Protein AF-A0A7J7EEJ3-F1 (afdb_monomer)

Mean predicted aligned error: 12.1 Å

Secondary structure (DSSP, 8-state):
-EEEEE-TTSPPPPHHHHHHHHHHHHT--GGGEEEEEEEEPTTSSEEEEEEEE-SSHHHHHHHS-HHHHHHTTS-PPP---HHHHHHHHHHHHT--THHHHHHHHHHHHHHHHHHHHHHHHHTTS-S------

Foldseek 3Di:
DKDKDFDPPDDDDDPQVVLVVVCVVVVHDSLQKFWDDWDADPVGRIIMTDIDGDPDPVCCVVPPDQVSCVVVVNDDDDPDDPVNVVVVVVVLVVDDDPVSVVVVVVVVVVVVVVVVVVVVVVVPPDDDDDDDD

Structure (mmCIF, N/CA/C/O backbone):
data_AF-A0A7J7EEJ3-F1
#
_entry.id   AF-A0A7J7EEJ3-F1
#
loop_
_atom_site.group_PDB
_atom_site.id
_atom_site.type_symbol
_atom_site.label_atom_id
_atom_site.label_alt_id
_atom_site.label_comp_id
_atom_site.label_asym_id
_atom_site.label_entity_id
_atom_site.label_seq_id
_atom_site.pdbx_PDB_ins_code
_atom_site.Cartn_x
_atom_site.Cartn_y
_atom_site.Cartn_z
_atom_site.occupancy
_atom_site.B_iso_or_equiv
_atom_site.auth_seq_id
_atom_site.auth_comp_id
_atom_site.auth_asym_id
_atom_site.auth_atom_id
_atom_site.pdbx_PDB_model_num
ATOM 1 N N . MET A 1 1 ? -11.827 -10.534 3.790 1.00 92.31 1 MET A N 1
ATOM 2 C CA . MET A 1 1 ? -12.860 -10.238 4.811 1.00 92.31 1 MET A CA 1
ATOM 3 C C . MET A 1 1 ? -13.207 -8.752 4.810 1.00 92.31 1 MET A C 1
ATOM 5 O O . MET A 1 1 ? -12.374 -7.944 4.409 1.00 92.31 1 MET A O 1
ATOM 9 N N . VAL A 1 2 ? -14.422 -8.392 5.230 1.00 93.25 2 VAL A N 1
ATOM 10 C CA . VAL A 1 2 ? -14.845 -6.991 5.421 1.00 93.25 2 VAL A CA 1
ATOM 11 C C . VAL A 1 2 ? -14.583 -6.598 6.873 1.00 93.25 2 VAL A C 1
ATOM 13 O O . VAL A 1 2 ? -14.866 -7.381 7.776 1.00 93.25 2 VAL A O 1
ATOM 16 N N . ILE A 1 3 ? -14.030 -5.406 7.098 1.00 93.94 3 ILE A N 1
ATOM 17 C CA . ILE A 1 3 ? -13.684 -4.899 8.428 1.00 93.94 3 ILE A CA 1
ATOM 18 C C . ILE A 1 3 ? -14.494 -3.638 8.704 1.00 93.94 3 ILE A C 1
ATOM 20 O O . ILE A 1 3 ? -14.407 -2.664 7.956 1.00 93.94 3 ILE A O 1
ATOM 24 N N . ASN A 1 4 ? -15.226 -3.650 9.815 1.00 92.88 4 ASN A N 1
ATOM 25 C CA . ASN A 1 4 ? -15.940 -2.491 10.336 1.00 92.88 4 ASN A CA 1
ATOM 26 C C . ASN A 1 4 ? -15.224 -1.988 11.590 1.00 92.88 4 ASN A C 1
ATOM 28 O O . ASN A 1 4 ? -15.144 -2.696 12.591 1.00 92.88 4 ASN A O 1
ATOM 32 N N . VAL A 1 5 ? -14.709 -0.761 11.539 1.00 92.75 5 VAL A N 1
ATOM 33 C CA . VAL A 1 5 ? -14.000 -0.122 12.651 1.00 92.75 5 VAL A CA 1
ATOM 34 C C . VAL A 1 5 ? -14.892 0.946 13.269 1.00 92.75 5 VAL A C 1
ATOM 36 O O . VAL A 1 5 ? -15.209 1.952 12.631 1.00 92.75 5 VAL A O 1
ATOM 39 N N . LEU A 1 6 ? -15.262 0.744 14.532 1.00 92.31 6 LEU A N 1
ATOM 40 C CA . LEU A 1 6 ? -15.988 1.709 15.359 1.00 92.31 6 LEU A CA 1
ATOM 41 C C . LEU A 1 6 ? -14.990 2.568 16.146 1.00 92.31 6 LEU A C 1
ATOM 43 O O . LEU A 1 6 ? -14.143 2.042 16.862 1.00 92.31 6 LEU A O 1
ATOM 47 N N . HIS A 1 7 ? -15.076 3.886 15.991 1.00 89.75 7 HIS A N 1
ATOM 48 C CA . HIS A 1 7 ? -14.205 4.865 16.653 1.00 89.75 7 HIS A CA 1
ATOM 49 C C . HIS A 1 7 ? -14.998 6.155 16.946 1.00 89.75 7 HIS A C 1
ATOM 51 O O . HIS A 1 7 ? -14.780 7.184 16.305 1.00 89.75 7 HIS A O 1
ATOM 57 N N . PRO A 1 8 ? -15.964 6.105 17.886 1.00 89.56 8 PRO A N 1
ATOM 58 C CA . PRO A 1 8 ? -16.794 7.259 18.219 1.00 89.56 8 PRO A CA 1
ATOM 59 C C . PRO A 1 8 ? -15.939 8.406 18.773 1.00 89.56 8 PRO A C 1
ATOM 61 O O . PRO A 1 8 ? -15.059 8.183 19.604 1.00 89.56 8 PRO A O 1
ATOM 64 N N . GLY A 1 9 ? -16.189 9.627 18.293 1.00 84.62 9 GLY A N 1
ATOM 65 C CA . GLY A 1 9 ? -15.510 10.842 18.764 1.00 84.62 9 GLY A CA 1
ATOM 66 C C . GLY A 1 9 ? -14.009 10.920 18.460 1.00 84.62 9 GLY A C 1
ATOM 67 O O . GLY A 1 9 ? -13.341 11.821 18.954 1.00 84.62 9 GLY A O 1
ATOM 68 N N . LYS A 1 10 ? -13.464 9.993 17.663 1.00 86.12 10 LYS A N 1
ATOM 69 C CA . LYS A 1 10 ? -12.054 9.978 17.257 1.00 86.12 10 LYS A CA 1
ATOM 70 C C . LYS A 1 10 ? -11.924 10.129 15.746 1.00 86.12 10 LYS A C 1
ATOM 72 O O . LYS A 1 10 ? -12.843 9.812 14.991 1.00 86.12 10 LYS A O 1
ATOM 77 N N . ALA A 1 11 ? -10.757 10.598 15.315 1.00 86.12 11 ALA A N 1
ATOM 78 C CA . ALA A 1 11 ? -10.380 10.614 13.909 1.00 86.12 11 ALA A CA 1
ATOM 79 C C . ALA A 1 11 ? -10.212 9.187 13.355 1.00 86.12 11 ALA A C 1
ATOM 81 O O . ALA A 1 11 ? -10.259 8.194 14.088 1.00 86.12 11 ALA A O 1
ATOM 82 N N . THR A 1 12 ? -10.017 9.085 12.040 1.00 87.50 12 THR A N 1
ATOM 83 C CA . THR A 1 12 ? -9.831 7.802 11.361 1.00 87.50 12 THR A CA 1
ATOM 84 C C . THR A 1 12 ? -8.623 7.058 11.925 1.00 87.50 12 THR A C 1
ATOM 86 O O . THR A 1 12 ? -7.519 7.595 11.976 1.00 87.50 12 THR A O 1
ATOM 89 N N . VAL A 1 13 ? -8.844 5.809 12.332 1.00 89.50 13 VAL A N 1
ATOM 90 C CA . VAL A 1 13 ? -7.807 4.945 12.907 1.00 89.50 13 VAL A CA 1
ATOM 91 C C . VAL A 1 13 ? -6.721 4.651 11.870 1.00 89.50 13 VAL A C 1
ATOM 93 O O . VAL A 1 13 ? -7.016 4.380 10.702 1.00 89.50 13 VAL A O 1
ATOM 96 N N . LEU A 1 14 ? -5.462 4.676 12.308 1.00 90.88 14 LEU A N 1
ATOM 97 C CA . LEU A 1 14 ? -4.311 4.353 11.472 1.00 90.88 14 LEU A CA 1
ATOM 98 C C . LEU A 1 14 ? -4.353 2.889 11.011 1.00 90.88 14 LEU A C 1
ATOM 100 O O . LEU A 1 14 ? -4.757 1.980 11.736 1.00 90.88 14 LEU A O 1
ATOM 104 N N . THR A 1 15 ? -3.884 2.638 9.787 1.00 89.62 15 THR A N 1
ATOM 105 C CA . THR A 1 15 ? -3.900 1.278 9.213 1.00 89.62 15 THR A CA 1
ATOM 106 C C . THR A 1 15 ? -2.964 0.297 9.924 1.00 89.62 15 THR A C 1
ATOM 108 O O . THR A 1 15 ? -3.158 -0.909 9.790 1.00 89.62 15 THR A O 1
ATOM 111 N N . THR A 1 16 ? -1.958 0.785 10.653 1.00 90.88 16 THR A N 1
ATOM 112 C CA . THR A 1 16 ? -1.040 -0.014 11.482 1.00 90.88 16 THR A CA 1
ATOM 113 C C . THR A 1 16 ? -1.742 -0.541 12.730 1.00 90.88 16 THR A C 1
ATOM 115 O O . THR A 1 16 ? -1.743 -1.744 12.968 1.00 90.88 16 THR A O 1
ATOM 118 N N . GLU A 1 17 ? -2.473 0.314 13.446 1.00 91.62 17 GLU A N 1
ATOM 119 C CA . GLU A 1 17 ? -3.248 -0.093 14.625 1.00 91.62 17 GLU A CA 1
ATOM 120 C C . GLU A 1 17 ? -4.334 -1.122 14.286 1.00 91.62 17 GLU A C 1
ATOM 122 O O . GLU A 1 17 ? -4.618 -2.034 15.064 1.00 91.62 17 GLU A O 1
ATOM 127 N N . ILE A 1 18 ? -4.969 -0.983 13.117 1.00 92.38 18 ILE A N 1
ATOM 128 C CA . ILE A 1 18 ? -5.990 -1.939 12.674 1.00 92.38 18 ILE A CA 1
ATOM 129 C C . ILE A 1 18 ? -5.348 -3.299 12.379 1.00 92.38 18 ILE A C 1
ATOM 131 O O . ILE A 1 18 ? -5.915 -4.324 12.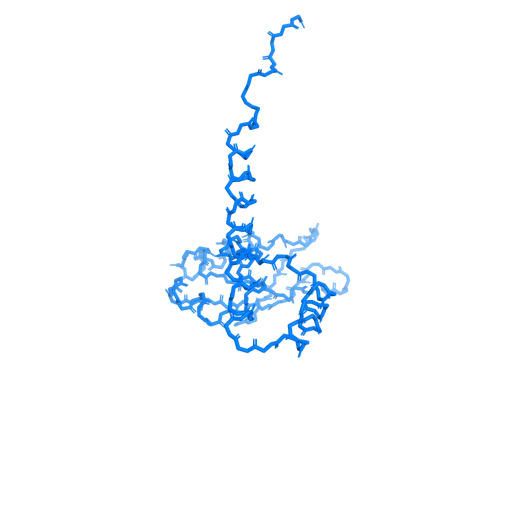753 1.00 92.38 18 ILE A O 1
ATOM 135 N N . ARG A 1 19 ? -4.155 -3.316 11.771 1.00 92.19 19 ARG A N 1
ATOM 136 C CA . ARG A 1 19 ? -3.382 -4.546 11.544 1.00 92.19 19 ARG A CA 1
ATOM 137 C C . ARG A 1 19 ? -3.039 -5.246 12.850 1.00 92.19 19 ARG A C 1
ATOM 139 O O . ARG A 1 19 ? -3.322 -6.429 12.992 1.00 92.19 19 ARG A O 1
ATOM 146 N N . GLU A 1 20 ? -2.526 -4.514 13.831 1.00 92.94 20 GLU A N 1
ATOM 147 C CA . GLU A 1 20 ? -2.195 -5.071 15.147 1.00 92.94 20 GLU A CA 1
ATOM 148 C C . GLU A 1 20 ? -3.418 -5.646 15.869 1.00 92.94 20 GLU A C 1
ATOM 150 O O . GLU A 1 20 ? -3.344 -6.704 16.494 1.00 92.94 20 GLU A O 1
ATOM 155 N N . LYS A 1 21 ? -4.571 -4.976 15.780 1.00 92.81 21 LYS A N 1
ATOM 156 C CA . LYS A 1 21 ? -5.820 -5.481 16.366 1.00 92.81 21 LYS A CA 1
ATOM 157 C C . LYS A 1 21 ? -6.302 -6.747 15.665 1.00 92.81 21 LYS A C 1
ATOM 159 O O . LYS A 1 21 ? -6.716 -7.682 16.342 1.00 92.81 21 LYS A O 1
ATOM 164 N N . LEU A 1 22 ? -6.220 -6.805 14.336 1.00 92.31 22 LEU A N 1
ATOM 165 C CA . LEU A 1 22 ? -6.577 -8.008 13.578 1.00 92.31 22 LEU A CA 1
ATOM 166 C C . LEU A 1 22 ? -5.643 -9.174 13.902 1.00 92.31 22 LEU A C 1
ATOM 168 O O . LEU A 1 22 ? -6.124 -10.276 14.144 1.00 92.31 22 LEU A O 1
ATOM 172 N N . ALA A 1 23 ? -4.339 -8.911 13.986 1.00 92.56 23 ALA A N 1
ATOM 173 C CA . ALA A 1 23 ? -3.333 -9.878 14.408 1.00 92.56 23 ALA A CA 1
ATOM 174 C C . ALA A 1 23 ? -3.667 -10.481 15.783 1.00 92.56 23 ALA A C 1
ATOM 176 O O . ALA A 1 23 ? -3.648 -11.696 15.950 1.00 92.56 23 ALA A O 1
ATOM 177 N N . LYS A 1 24 ? -4.086 -9.653 16.749 1.00 93.00 24 LYS A N 1
ATOM 178 C CA . LYS A 1 24 ? -4.511 -10.120 18.081 1.00 93.00 24 LYS A CA 1
ATOM 179 C C . LYS A 1 24 ? -5.787 -10.965 18.044 1.00 93.00 24 LYS A C 1
ATOM 181 O O . LYS A 1 24 ? -5.851 -11.984 18.723 1.00 93.00 24 LYS A O 1
ATOM 186 N N . VAL A 1 25 ? -6.791 -10.563 17.259 1.00 93.19 25 VAL A N 1
ATOM 187 C CA . VAL A 1 25 ? -8.075 -11.286 17.150 1.00 93.19 25 VAL A CA 1
ATOM 188 C C . VAL A 1 25 ? -7.882 -12.667 16.526 1.00 93.19 25 VAL A C 1
ATOM 190 O O . VAL A 1 25 ? -8.419 -13.650 17.031 1.00 93.19 25 VAL A O 1
ATOM 193 N N . TYR A 1 26 ? -7.097 -12.742 15.452 1.00 91.94 26 TYR A N 1
ATOM 194 C CA . TYR A 1 26 ? -6.883 -13.977 14.699 1.00 91.94 26 TYR A CA 1
ATOM 195 C C . TYR A 1 26 ? -5.626 -14.748 15.121 1.00 91.94 26 TYR A C 1
ATOM 197 O O . TYR A 1 26 ? -5.354 -15.805 14.564 1.00 91.94 26 TYR A O 1
ATOM 205 N N . LYS A 1 27 ? -4.894 -14.263 16.135 1.00 91.25 27 LYS A N 1
ATOM 206 C CA . LYS A 1 27 ? -3.646 -14.856 16.652 1.00 91.25 27 LYS A CA 1
ATOM 207 C C . LYS A 1 27 ? -2.572 -15.036 15.570 1.00 91.25 27 LYS A C 1
ATOM 209 O O . LYS A 1 27 ? -1.830 -16.014 15.580 1.00 91.25 27 LYS A O 1
ATOM 214 N N . THR A 1 28 ? -2.493 -14.095 14.637 1.00 90.25 28 THR A N 1
ATOM 215 C CA . THR A 1 28 ? -1.501 -14.078 13.554 1.00 90.25 28 THR A CA 1
ATOM 216 C C . THR A 1 28 ? -0.479 -12.968 13.772 1.00 90.25 28 THR A C 1
ATOM 218 O O . THR A 1 28 ? -0.680 -12.075 14.593 1.00 90.25 28 THR A O 1
ATOM 221 N N . THR A 1 29 ? 0.618 -12.984 13.018 1.00 89.69 29 THR A N 1
ATOM 222 C CA . THR A 1 29 ? 1.549 -11.850 12.971 1.00 89.69 29 THR A CA 1
ATOM 223 C C . THR A 1 29 ? 0.973 -10.713 12.109 1.00 89.69 29 THR A C 1
ATOM 225 O O . THR A 1 29 ? 0.219 -10.965 11.161 1.00 89.69 29 THR A O 1
ATOM 228 N N . PRO A 1 30 ? 1.286 -9.441 12.422 1.00 89.12 30 PRO A N 1
ATOM 229 C CA . PRO A 1 30 ? 0.755 -8.291 11.688 1.00 89.12 30 PRO A CA 1
ATOM 230 C C . PRO A 1 30 ? 1.278 -8.207 10.248 1.00 89.12 30 PRO A C 1
ATOM 232 O O . PRO A 1 30 ? 0.595 -7.641 9.393 1.00 89.12 30 PRO A O 1
ATOM 235 N N . ASP A 1 31 ? 2.430 -8.814 9.960 1.00 86.62 31 ASP A N 1
ATOM 236 C CA . ASP A 1 31 ? 3.088 -8.783 8.647 1.00 86.62 31 ASP A CA 1
ATOM 237 C C . ASP A 1 31 ? 2.307 -9.541 7.570 1.00 86.62 31 ASP A C 1
ATOM 239 O O . ASP A 1 31 ? 2.352 -9.197 6.391 1.00 86.62 31 ASP A O 1
ATOM 243 N N . VAL A 1 32 ? 1.532 -10.54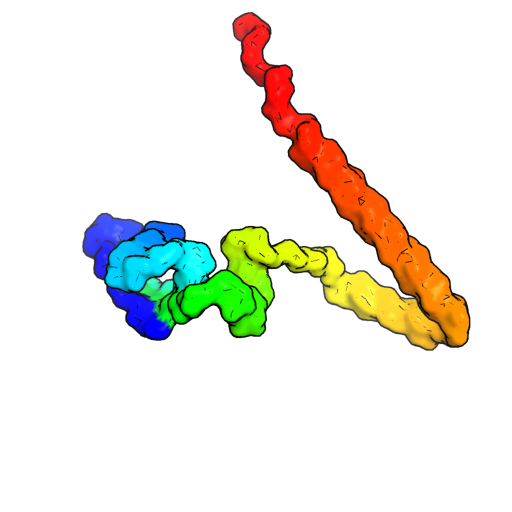2 7.989 1.00 89.81 32 VAL A N 1
ATOM 244 C CA . VAL A 1 32 ? 0.713 -11.376 7.102 1.00 89.81 32 VAL A CA 1
ATOM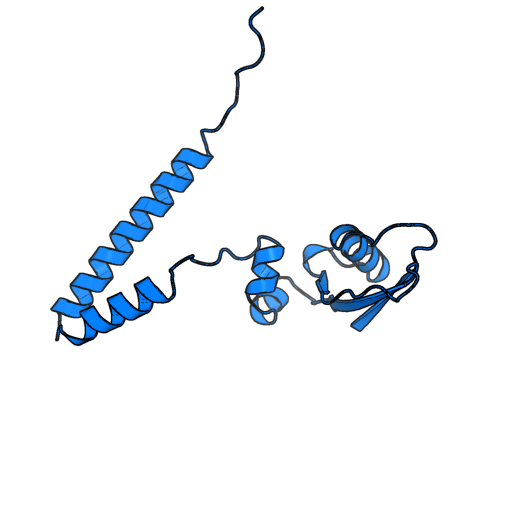 245 C C . VAL A 1 32 ? -0.701 -10.792 6.923 1.00 89.81 32 VAL A C 1
ATOM 247 O O . VAL A 1 32 ? -1.494 -11.263 6.102 1.00 89.81 32 V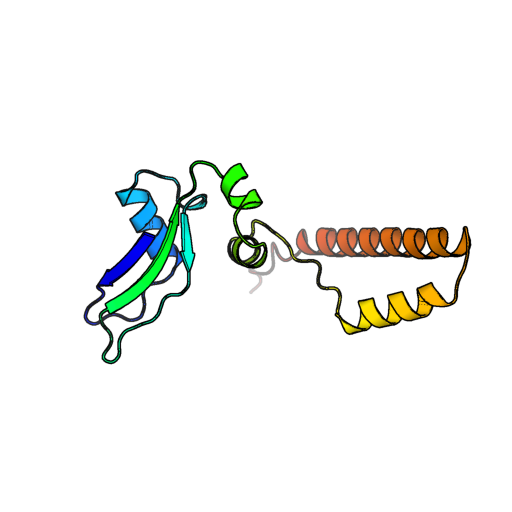AL A O 1
ATOM 250 N N . SER A 1 33 ? -1.025 -9.729 7.671 1.00 90.62 33 SER A N 1
ATOM 251 C CA . SER A 1 33 ? -2.308 -9.030 7.612 1.00 90.62 33 SER A CA 1
ATOM 252 C C . SER A 1 33 ? -2.232 -7.782 6.721 1.00 90.62 33 SER A C 1
ATOM 254 O O . SER A 1 33 ? -1.593 -6.777 7.040 1.00 90.62 33 SER A O 1
ATOM 256 N N . PHE A 1 34 ? -2.936 -7.816 5.591 1.00 90.88 34 PHE A N 1
ATOM 257 C CA . PHE A 1 34 ? -3.037 -6.695 4.658 1.00 90.88 34 PHE A CA 1
ATOM 258 C C . PHE A 1 34 ? -4.400 -6.043 4.773 1.00 90.88 34 PHE A C 1
ATOM 260 O O . PHE A 1 34 ? -5.433 -6.704 4.698 1.00 90.88 34 PHE A O 1
ATOM 267 N N . VAL A 1 35 ? -4.415 -4.721 4.923 1.00 92.62 35 VAL A N 1
ATOM 268 C CA . VAL A 1 35 ? -5.655 -3.974 5.118 1.00 92.62 35 VAL A CA 1
ATOM 269 C C . VAL A 1 35 ? -5.699 -2.778 4.180 1.00 92.62 35 VAL A C 1
ATOM 271 O O . VAL A 1 35 ? -4.735 -2.017 4.081 1.00 92.62 35 VAL A O 1
ATOM 274 N N . PHE A 1 36 ? -6.798 -2.627 3.441 1.00 92.19 36 PHE A N 1
ATOM 275 C CA . PHE A 1 36 ? -6.908 -1.648 2.362 1.00 92.19 36 PHE A CA 1
ATOM 276 C C . PHE A 1 36 ? -8.341 -1.153 2.149 1.00 92.19 36 PHE A C 1
ATOM 278 O O . PHE A 1 36 ? -9.317 -1.745 2.603 1.00 92.19 36 PHE A O 1
ATOM 285 N N . GLY A 1 37 ? -8.458 -0.053 1.401 1.00 91.62 37 GLY A N 1
ATOM 286 C CA . GLY A 1 37 ? -9.751 0.450 0.931 1.00 91.62 37 GLY A CA 1
ATOM 287 C C . GLY A 1 37 ? -10.652 0.989 2.040 1.00 91.62 37 GLY A C 1
ATOM 288 O O . GLY A 1 37 ? -11.866 0.859 1.939 1.00 91.62 37 GLY A O 1
ATOM 289 N N . PHE A 1 38 ? -10.074 1.570 3.092 1.00 93.31 38 PHE A N 1
ATOM 290 C CA . PHE A 1 38 ? -10.855 2.170 4.164 1.00 93.31 38 PHE A CA 1
ATOM 291 C C . PHE A 1 38 ? -11.606 3.414 3.700 1.00 93.31 38 PHE A C 1
ATOM 293 O O . PHE A 1 38 ? -11.012 4.333 3.133 1.00 93.31 38 PHE A O 1
ATOM 300 N N . ARG A 1 39 ? -12.905 3.452 3.991 1.00 91.94 39 ARG A N 1
ATOM 301 C CA . ARG A 1 39 ? -13.780 4.591 3.746 1.00 91.94 39 ARG A CA 1
ATOM 302 C C . ARG A 1 39 ? -14.577 4.899 5.008 1.00 91.94 39 ARG A C 1
ATOM 304 O O . ARG A 1 39 ? -15.250 4.032 5.563 1.00 91.94 39 ARG A O 1
ATOM 311 N N . THR A 1 40 ? -14.468 6.134 5.474 1.00 92.25 40 THR A N 1
ATOM 312 C CA . THR A 1 40 ? -15.244 6.659 6.599 1.00 92.25 40 THR A CA 1
ATOM 313 C C . THR A 1 40 ? -16.676 6.944 6.160 1.00 92.25 40 THR A C 1
ATOM 315 O O . THR A 1 40 ? -16.918 7.417 5.047 1.00 92.25 40 THR A O 1
ATOM 318 N N . HIS A 1 41 ? -17.639 6.647 7.029 1.00 90.06 41 HIS A N 1
ATOM 319 C CA . HIS A 1 41 ? -19.028 7.040 6.817 1.00 90.06 41 HIS A CA 1
ATOM 320 C C . HIS A 1 41 ? -19.204 8.551 7.035 1.00 90.06 41 HIS A C 1
ATOM 322 O O . HIS A 1 41 ? -18.473 9.165 7.819 1.00 90.06 41 HIS A O 1
ATOM 328 N N . SER A 1 42 ? -20.180 9.157 6.353 1.00 84.81 42 SER A N 1
ATOM 329 C CA . SER A 1 42 ? -20.550 10.559 6.568 1.00 84.81 42 SER A CA 1
ATOM 330 C C . SER A 1 42 ? -21.015 10.762 8.010 1.00 84.81 42 SER A C 1
ATOM 332 O O . SER A 1 42 ? -21.809 9.973 8.515 1.00 84.81 42 SER A O 1
ATOM 334 N N . GLY A 1 43 ? -20.503 11.796 8.678 1.00 85.75 43 GLY A N 1
ATOM 335 C CA . GLY A 1 43 ? -20.720 12.013 10.114 1.00 85.75 43 GLY A CA 1
ATOM 336 C C . GLY A 1 43 ? -19.700 11.316 11.028 1.00 85.75 43 GLY A C 1
ATOM 337 O O . GLY A 1 43 ? -19.706 11.563 12.229 1.00 85.75 43 GLY A O 1
ATOM 338 N N . GLY A 1 44 ? -18.781 10.510 10.481 1.00 86.12 44 GLY A N 1
ATOM 339 C CA . GLY A 1 44 ? -17.678 9.903 11.234 1.00 86.12 44 GLY A CA 1
ATOM 340 C C . GLY A 1 44 ? -18.083 8.706 12.105 1.00 86.12 44 GLY A C 1
ATOM 341 O O . GLY A 1 44 ? -19.162 8.133 11.972 1.00 86.12 44 GLY A O 1
ATOM 342 N N . GLY A 1 45 ? -17.167 8.253 12.968 1.00 87.00 45 GLY A N 1
ATOM 343 C CA . GLY A 1 45 ? -17.412 7.201 13.967 1.00 87.00 45 GLY A CA 1
ATOM 344 C C . GLY A 1 45 ? -17.403 5.755 13.453 1.00 87.00 45 GLY A C 1
ATOM 345 O O . GLY A 1 45 ? -17.168 4.832 14.236 1.00 87.00 45 GLY A O 1
ATOM 346 N N . LYS A 1 46 ? -17.618 5.538 12.151 1.00 92.31 46 LYS A N 1
ATOM 347 C CA . LYS A 1 46 ? -17.556 4.223 11.496 1.00 92.31 46 LYS A CA 1
ATOM 348 C C . LYS A 1 46 ? -16.717 4.293 10.224 1.00 92.31 46 LYS A C 1
ATOM 350 O O . LYS A 1 46 ? -16.933 5.164 9.383 1.00 92.31 46 LYS A O 1
ATOM 355 N N . THR A 1 47 ? -15.807 3.338 10.062 1.00 94.44 47 THR A N 1
ATOM 356 C CA . THR A 1 47 ? -15.010 3.157 8.841 1.00 94.44 47 THR A CA 1
ATOM 357 C C . THR A 1 47 ? -15.148 1.720 8.398 1.00 94.44 47 THR A C 1
ATOM 359 O O . THR A 1 47 ? -14.965 0.802 9.197 1.00 94.44 47 THR A O 1
ATOM 362 N N . THR A 1 48 ? -15.458 1.527 7.125 1.00 94.31 48 THR A N 1
ATOM 363 C CA . THR A 1 48 ? -15.526 0.209 6.505 1.00 94.31 48 THR A CA 1
ATOM 364 C C . THR A 1 48 ? -14.324 0.021 5.593 1.00 94.31 48 THR A C 1
ATOM 366 O O . THR A 1 48 ? -13.824 0.977 5.001 1.00 94.3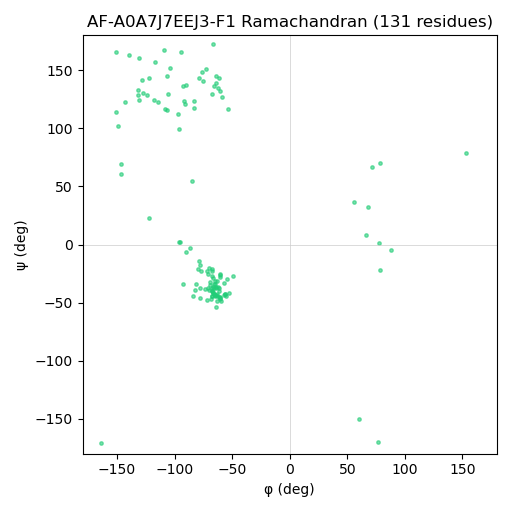1 48 THR A O 1
ATOM 369 N N . GLY A 1 49 ? -13.811 -1.198 5.507 1.00 94.06 49 GLY A N 1
ATOM 370 C CA . GLY A 1 49 ? -12.689 -1.527 4.638 1.00 94.06 49 GLY A CA 1
ATOM 371 C C . GLY A 1 49 ? -12.557 -3.022 4.425 1.00 94.06 49 GLY A C 1
ATOM 372 O O . GLY A 1 49 ? -13.420 -3.809 4.819 1.00 94.06 49 GLY A O 1
ATOM 373 N N . PHE A 1 50 ? -11.453 -3.415 3.804 1.00 94.12 50 PHE A N 1
ATOM 374 C CA . PHE A 1 50 ? -11.175 -4.804 3.474 1.00 94.12 50 PHE A CA 1
ATOM 375 C C . PHE A 1 50 ? -9.867 -5.251 4.106 1.00 94.12 50 PHE A C 1
ATOM 377 O O . PHE A 1 50 ? -8.901 -4.491 4.178 1.00 94.12 50 PHE A O 1
ATOM 384 N N . GLY A 1 51 ? -9.851 -6.505 4.544 1.00 92.81 51 GLY A N 1
ATOM 385 C CA . GLY A 1 51 ? -8.672 -7.175 5.070 1.00 92.81 51 GLY A CA 1
ATOM 386 C C . GLY A 1 51 ? -8.447 -8.504 4.376 1.00 92.81 51 GLY A C 1
ATOM 387 O O . GLY A 1 51 ? -9.405 -9.230 4.089 1.00 92.81 51 GLY A O 1
ATOM 388 N N . MET A 1 52 ? -7.187 -8.827 4.133 1.00 91.12 52 MET A N 1
ATOM 389 C CA . MET A 1 52 ? -6.739 -10.139 3.699 1.00 91.12 52 MET A CA 1
ATOM 390 C C . MET A 1 52 ? -5.698 -10.633 4.699 1.00 91.12 52 MET A C 1
ATOM 392 O O . MET A 1 52 ? -4.776 -9.904 5.054 1.00 91.12 52 MET A O 1
ATOM 396 N N . ILE A 1 53 ? -5.898 -11.848 5.192 1.00 91.75 53 ILE A N 1
ATOM 397 C CA . ILE A 1 53 ? -4.956 -12.539 6.067 1.00 91.75 53 ILE A CA 1
ATOM 398 C C . ILE A 1 53 ? -4.474 -13.727 5.251 1.00 91.75 53 ILE A C 1
ATOM 400 O O . ILE A 1 53 ? -5.304 -14.484 4.747 1.00 91.75 53 ILE A O 1
ATOM 404 N N . SER A 1 54 ? -3.164 -13.817 5.050 1.00 90.44 54 SER A N 1
ATOM 405 C CA . SER A 1 54 ? -2.546 -14.989 4.420 1.00 90.44 54 SER A CA 1
ATOM 406 C C . SER A 1 54 ? -2.067 -15.965 5.498 1.00 90.44 54 SER A C 1
ATOM 408 O O . SER A 1 54 ? -1.968 -15.597 6.667 1.00 90.44 54 SER A O 1
ATOM 410 N N . ASP A 1 55 ? -1.748 -17.198 5.112 1.00 87.75 55 ASP A N 1
ATOM 411 C CA . ASP A 1 55 ? -1.198 -18.181 6.055 1.00 87.75 55 ASP A CA 1
ATOM 412 C C . ASP A 1 55 ? 0.312 -17.986 6.264 1.00 87.75 55 ASP A C 1
ATOM 414 O O . ASP A 1 55 ? 0.828 -18.188 7.361 1.00 87.75 55 ASP A O 1
ATOM 418 N N . SER A 1 56 ? 1.033 -17.555 5.221 1.00 87.94 56 SER A N 1
ATOM 419 C CA . SER A 1 56 ? 2.471 -17.271 5.274 1.00 87.94 56 SER A CA 1
ATOM 420 C C . SER A 1 56 ? 2.849 -16.011 4.490 1.00 87.94 56 SER A C 1
ATOM 422 O O . SER A 1 56 ? 2.093 -15.536 3.635 1.00 87.94 56 SER A O 1
ATOM 424 N N . LEU A 1 57 ? 4.050 -15.490 4.763 1.00 85.88 57 LEU A N 1
ATOM 425 C CA . LEU A 1 57 ? 4.625 -14.351 4.039 1.00 85.88 57 LEU A CA 1
ATOM 426 C C . LEU A 1 57 ? 4.889 -14.683 2.564 1.00 85.88 57 LEU A C 1
ATOM 428 O O . LEU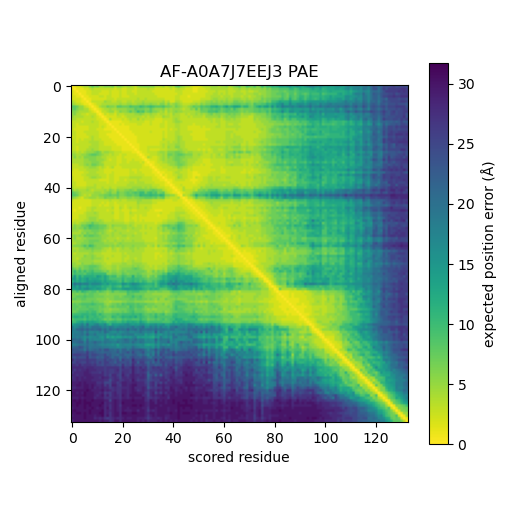 A 1 57 ? 4.587 -13.873 1.691 1.00 85.88 57 LEU A O 1
ATOM 432 N N . ASP A 1 58 ? 5.329 -15.905 2.263 1.00 88.44 58 ASP A N 1
ATOM 433 C CA . ASP A 1 58 ? 5.596 -16.329 0.884 1.00 88.44 58 ASP A CA 1
ATOM 434 C C . ASP A 1 58 ? 4.328 -16.340 0.020 1.00 88.44 58 ASP A C 1
ATOM 436 O O . ASP A 1 58 ? 4.366 -16.017 -1.171 1.00 88.44 58 ASP A O 1
ATOM 440 N N . TYR A 1 59 ? 3.187 -16.723 0.606 1.00 88.00 59 TYR A N 1
ATOM 441 C CA . TYR A 1 59 ? 1.899 -16.668 -0.086 1.00 88.00 59 TYR A CA 1
ATOM 442 C C . TYR A 1 59 ? 1.422 -15.231 -0.268 1.00 88.00 59 TYR A C 1
ATOM 444 O O . TYR A 1 59 ? 0.882 -14.899 -1.326 1.00 88.00 59 TYR A O 1
ATOM 452 N N . ALA A 1 60 ? 1.661 -14.369 0.721 1.00 86.69 60 ALA A N 1
ATOM 453 C CA . ALA A 1 60 ? 1.330 -12.957 0.617 1.00 86.69 60 ALA A CA 1
ATOM 454 C C . ALA A 1 60 ? 2.085 -12.280 -0.536 1.00 86.69 60 ALA A C 1
ATOM 456 O O . ALA A 1 60 ? 1.472 -11.580 -1.340 1.00 86.69 60 ALA A O 1
ATOM 457 N N . GLU A 1 61 ? 3.387 -12.532 -0.681 1.00 86.75 61 GLU A N 1
ATOM 458 C CA . GLU A 1 61 ? 4.197 -11.930 -1.747 1.00 86.75 61 GLU A CA 1
ATOM 459 C C . GLU A 1 61 ? 3.781 -12.372 -3.156 1.00 86.75 61 GLU A C 1
ATOM 461 O O . GLU A 1 61 ? 3.851 -11.588 -4.107 1.00 86.75 61 GLU A O 1
ATOM 466 N N . LYS A 1 62 ? 3.334 -13.623 -3.299 1.00 88.81 62 LYS A N 1
ATOM 467 C CA . LYS A 1 62 ? 2.897 -14.185 -4.585 1.00 88.81 62 LYS A CA 1
ATOM 468 C C . LYS A 1 62 ? 1.498 -13.717 -4.982 1.00 88.81 62 LYS A C 1
ATOM 470 O O . LYS A 1 62 ? 1.254 -13.487 -6.167 1.00 88.81 62 LYS A O 1
ATOM 475 N N . ASN A 1 63 ? 0.595 -13.580 -4.012 1.00 87.69 63 ASN A N 1
ATOM 476 C CA . ASN A 1 63 ? -0.818 -13.304 -4.271 1.00 87.69 63 ASN A CA 1
ATOM 477 C C . ASN A 1 63 ? -1.149 -11.805 -4.269 1.00 87.69 63 ASN A C 1
ATOM 479 O O . ASN A 1 63 ? -2.028 -11.370 -5.018 1.00 87.69 63 ASN A O 1
ATOM 483 N N . GLU A 1 64 ? -0.478 -10.999 -3.442 1.00 86.06 64 GLU A N 1
ATOM 484 C CA . GLU A 1 64 ? -0.782 -9.574 -3.330 1.00 86.06 64 GLU A CA 1
ATOM 485 C C . GLU A 1 64 ? -0.178 -8.764 -4.490 1.00 86.06 64 GLU A C 1
ATOM 487 O O . GLU A 1 64 ? 0.949 -8.987 -4.944 1.00 86.06 64 GLU A O 1
ATOM 492 N N . PRO A 1 65 ? -0.888 -7.736 -4.981 1.00 90.69 65 PRO A N 1
ATOM 493 C CA . PRO A 1 65 ? -0.343 -6.855 -5.988 1.00 90.69 65 PRO A CA 1
ATOM 494 C C . PRO A 1 65 ? 0.835 -6.047 -5.424 1.00 90.69 65 PRO A C 1
ATOM 496 O O . PRO A 1 65 ? 0.752 -5.423 -4.365 1.00 90.69 65 PRO A O 1
ATOM 499 N N . LYS A 1 66 ? 1.907 -5.938 -6.219 1.00 89.44 66 LYS A N 1
ATOM 500 C CA . LYS A 1 66 ? 3.189 -5.291 -5.861 1.00 89.44 66 LYS A CA 1
ATOM 501 C C . LYS A 1 66 ? 3.086 -3.890 -5.242 1.00 89.44 66 LYS A C 1
ATOM 503 O O . LYS A 1 66 ? 3.972 -3.473 -4.506 1.00 89.44 66 LYS A O 1
ATOM 508 N N . HIS A 1 67 ? 2.031 -3.130 -5.546 1.00 88.50 67 HIS A N 1
ATOM 509 C CA . HIS A 1 67 ? 1.839 -1.794 -4.971 1.00 88.50 67 HIS A CA 1
ATOM 510 C C . HIS A 1 67 ? 1.470 -1.824 -3.481 1.00 88.50 67 HIS A C 1
ATOM 512 O O . HIS A 1 67 ? 1.721 -0.842 -2.789 1.00 88.50 67 HIS A O 1
ATOM 518 N N . ARG A 1 68 ? 0.864 -2.913 -2.993 1.00 88.38 68 ARG A N 1
ATOM 519 C CA . ARG A 1 68 ? 0.583 -3.110 -1.567 1.00 88.38 68 ARG A CA 1
ATOM 520 C C . ARG A 1 68 ? 1.847 -3.535 -0.842 1.00 88.38 68 ARG A C 1
ATOM 522 O O . ARG A 1 68 ? 2.201 -2.881 0.126 1.00 88.38 68 ARG A O 1
ATOM 529 N N . LEU A 1 69 ? 2.592 -4.495 -1.392 1.00 88.38 69 LEU A N 1
ATOM 530 C CA . LEU A 1 69 ? 3.903 -4.896 -0.864 1.00 88.38 69 LEU A CA 1
ATOM 531 C C . LEU A 1 69 ? 4.845 -3.692 -0.699 1.00 88.38 69 LEU A C 1
ATOM 533 O O . LEU A 1 69 ? 5.459 -3.524 0.349 1.00 88.38 69 LEU A O 1
ATOM 537 N N . ALA A 1 70 ? 4.859 -2.777 -1.674 1.00 88.06 70 ALA A N 1
ATOM 538 C CA . ALA A 1 70 ? 5.646 -1.547 -1.591 1.00 88.06 70 ALA A CA 1
ATOM 539 C C . ALA A 1 70 ? 5.227 -0.600 -0.452 1.00 88.06 70 ALA A C 1
ATOM 541 O O . ALA A 1 70 ? 6.072 0.089 0.107 1.00 88.06 70 ALA A O 1
ATOM 542 N N . ARG A 1 71 ? 3.943 -0.559 -0.070 1.00 86.31 71 ARG A N 1
ATOM 543 C CA . ARG A 1 71 ? 3.478 0.240 1.084 1.00 86.31 71 ARG A CA 1
ATOM 544 C C . ARG A 1 71 ? 3.905 -0.355 2.423 1.00 86.31 71 ARG A C 1
ATOM 546 O O . ARG A 1 71 ? 3.929 0.364 3.413 1.00 86.31 71 ARG A O 1
ATOM 553 N N . HIS A 1 72 ? 4.189 -1.653 2.443 1.00 83.88 72 HIS A N 1
ATOM 554 C CA . HIS A 1 72 ? 4.661 -2.386 3.614 1.00 83.88 72 HIS A CA 1
ATOM 555 C C . HIS A 1 72 ? 6.193 -2.519 3.641 1.00 83.88 72 HIS A C 1
ATOM 557 O O . HIS A 1 72 ? 6.721 -3.156 4.540 1.00 83.88 72 HIS A O 1
ATOM 563 N N . GLY A 1 73 ? 6.910 -1.940 2.669 1.00 83.00 73 GLY A N 1
ATOM 564 C CA . GLY A 1 73 ? 8.374 -2.001 2.604 1.00 83.00 73 GLY A CA 1
ATOM 565 C C . GLY A 1 73 ? 8.949 -3.326 2.090 1.00 83.00 73 GLY A C 1
ATOM 566 O O . GLY A 1 73 ? 10.159 -3.440 1.962 1.00 83.00 73 GLY A O 1
ATOM 567 N N . LEU A 1 74 ? 8.107 -4.299 1.726 1.00 82.06 74 LEU A N 1
ATOM 568 C CA . LEU A 1 74 ? 8.538 -5.622 1.247 1.00 82.06 74 LEU A CA 1
ATOM 569 C C . LEU A 1 74 ? 8.982 -5.621 -0.226 1.00 82.06 74 LEU A C 1
ATOM 571 O O . LEU A 1 74 ? 9.576 -6.578 -0.709 1.00 82.06 74 LEU A O 1
ATOM 575 N N . TYR A 1 75 ? 8.668 -4.562 -0.979 1.00 83.69 75 TYR A N 1
ATOM 576 C CA . TYR A 1 75 ? 9.013 -4.479 -2.397 1.00 83.69 75 TYR A CA 1
ATOM 577 C C . TYR A 1 75 ? 9.399 -3.067 -2.823 1.00 83.69 75 TYR A C 1
ATOM 579 O O . TYR A 1 75 ? 8.585 -2.142 -2.766 1.00 83.69 75 TYR A O 1
ATOM 587 N N . GLU A 1 76 ? 10.601 -2.913 -3.374 1.00 81.75 76 GLU A N 1
ATOM 588 C CA . GLU A 1 76 ? 11.014 -1.657 -3.981 1.00 81.75 76 GLU A CA 1
ATOM 589 C C . GLU A 1 76 ? 10.673 -1.622 -5.476 1.00 81.75 76 GLU A C 1
ATOM 591 O O . GLU A 1 76 ? 11.105 -2.440 -6.296 1.00 81.75 76 GLU A O 1
ATOM 596 N N . LYS A 1 77 ? 9.864 -0.636 -5.868 1.00 80.12 77 LYS A N 1
ATOM 597 C CA . LYS A 1 77 ? 9.502 -0.444 -7.271 1.00 80.12 77 LYS A CA 1
ATOM 598 C C . LYS A 1 77 ? 10.598 0.339 -7.990 1.00 80.12 77 LYS A C 1
ATOM 600 O O . LYS A 1 77 ? 10.744 1.534 -7.752 1.00 80.12 77 LYS A O 1
ATOM 605 N N . LYS A 1 78 ? 11.242 -0.276 -8.990 1.00 80.25 78 LYS A N 1
ATOM 606 C CA . LYS A 1 78 ? 12.142 0.437 -9.917 1.00 80.25 78 LYS A CA 1
ATOM 607 C C . LYS A 1 78 ? 11.431 1.638 -10.561 1.00 80.25 78 LYS A C 1
ATOM 609 O O . LYS A 1 78 ? 10.462 1.479 -11.316 1.00 80.25 78 LYS A O 1
ATOM 614 N N . LYS A 1 79 ? 11.926 2.847 -10.288 1.00 72.81 79 LYS A N 1
ATOM 615 C CA . LYS A 1 79 ? 11.352 4.124 -10.746 1.00 72.81 79 LYS A CA 1
ATOM 616 C C . LYS A 1 79 ? 11.825 4.504 -12.156 1.00 72.81 79 LYS A C 1
ATOM 618 O O . LYS A 1 79 ? 12.299 5.607 -12.381 1.00 72.81 79 LYS A O 1
ATOM 623 N N . THR A 1 80 ? 11.660 3.630 -13.152 1.00 83.94 80 THR A N 1
ATOM 624 C CA . THR A 1 80 ? 11.898 4.045 -14.550 1.00 83.94 80 THR A CA 1
ATOM 625 C C . THR A 1 80 ? 10.663 4.734 -15.122 1.00 83.94 80 THR A C 1
ATOM 627 O O . THR A 1 80 ? 9.558 4.166 -15.167 1.00 83.94 80 THR A O 1
ATOM 630 N N . SER A 1 81 ? 10.831 5.967 -15.600 1.00 86.62 81 SER A N 1
ATOM 631 C CA . SER A 1 81 ? 9.728 6.727 -16.190 1.00 86.62 81 SER A CA 1
ATOM 632 C C . SER A 1 81 ? 9.174 6.012 -17.427 1.00 86.62 81 SER A C 1
ATOM 634 O O . SER A 1 81 ? 9.908 5.418 -18.226 1.00 86.62 81 SER A O 1
ATOM 636 N N . ARG A 1 82 ? 7.850 6.083 -17.631 1.00 89.12 82 ARG A N 1
ATOM 637 C CA . ARG A 1 82 ? 7.200 5.543 -18.839 1.00 89.12 82 ARG A CA 1
ATOM 638 C C . ARG A 1 82 ? 7.791 6.173 -20.107 1.00 89.12 82 ARG A C 1
ATOM 640 O O . ARG A 1 82 ? 7.898 5.484 -21.121 1.00 89.12 82 ARG A O 1
ATOM 647 N N . LYS A 1 83 ? 8.197 7.448 -20.039 1.00 90.81 83 LYS A N 1
ATOM 648 C CA . LYS A 1 83 ? 8.849 8.179 -21.136 1.00 90.81 83 LYS A CA 1
ATOM 649 C C . LYS A 1 83 ? 10.199 7.548 -21.488 1.00 90.81 83 LYS A C 1
ATOM 651 O O . LYS A 1 83 ? 10.371 7.102 -22.617 1.00 90.81 83 LYS A O 1
ATOM 656 N N . GLN A 1 84 ? 11.082 7.372 -20.503 1.00 88.44 84 GLN A N 1
ATOM 657 C CA . GLN A 1 84 ? 12.400 6.743 -20.682 1.00 88.44 84 GLN A CA 1
ATOM 658 C C . GLN A 1 84 ? 12.295 5.331 -21.278 1.00 88.44 84 GLN A C 1
ATOM 660 O O . GLN A 1 84 ? 13.028 4.991 -22.207 1.00 88.44 84 GLN A O 1
ATOM 665 N N . ARG A 1 85 ? 11.332 4.520 -20.812 1.00 88.19 85 ARG A N 1
ATOM 666 C CA . ARG A 1 85 ? 11.083 3.173 -21.357 1.00 88.19 85 ARG A CA 1
ATOM 667 C C . ARG A 1 85 ? 10.631 3.206 -22.817 1.00 88.19 85 ARG A C 1
ATOM 669 O O . ARG A 1 85 ? 11.111 2.412 -23.625 1.00 88.19 85 ARG A O 1
ATOM 676 N N . LYS A 1 86 ? 9.727 4.123 -23.177 1.00 91.94 86 LYS A N 1
ATOM 677 C CA . LYS A 1 86 ? 9.251 4.278 -24.561 1.00 91.94 86 LYS A CA 1
ATOM 678 C C . LYS A 1 86 ? 10.352 4.784 -25.489 1.00 91.94 86 LYS A C 1
ATOM 680 O O . LYS A 1 86 ? 10.535 4.226 -26.567 1.00 91.94 86 LYS A O 1
ATOM 685 N N . GLU A 1 87 ? 11.113 5.784 -25.065 1.00 91.06 87 GLU A N 1
ATOM 686 C CA . GLU A 1 87 ? 12.238 6.304 -25.840 1.00 91.06 87 GLU A CA 1
ATOM 687 C C . GLU A 1 87 ? 13.330 5.252 -26.027 1.00 91.06 87 GLU A C 1
ATOM 689 O O . GLU A 1 87 ? 13.834 5.076 -27.136 1.00 91.06 87 GLU A O 1
ATOM 694 N N . HIS A 1 88 ? 13.655 4.491 -24.976 1.00 86.75 88 HIS A N 1
ATOM 695 C CA . HIS A 1 88 ? 14.591 3.381 -25.087 1.00 86.75 88 HIS A CA 1
ATOM 696 C C . HIS A 1 88 ? 14.085 2.330 -26.073 1.00 86.75 88 HIS A C 1
ATOM 698 O O . HIS A 1 88 ? 14.834 1.951 -26.969 1.00 86.75 88 HIS A O 1
ATOM 704 N N . LYS A 1 89 ? 12.811 1.925 -25.981 1.00 89.50 89 LYS A N 1
ATOM 705 C CA . LYS A 1 89 ? 12.193 0.999 -26.941 1.00 89.50 89 LYS A CA 1
ATOM 706 C C . LYS A 1 89 ? 12.295 1.527 -28.377 1.00 89.50 89 LYS A C 1
ATOM 708 O O . LYS A 1 89 ? 12.629 0.763 -29.277 1.00 89.50 89 LYS A O 1
ATOM 713 N N . ASN A 1 90 ? 12.064 2.821 -28.597 1.00 91.06 90 ASN A N 1
ATOM 714 C CA . ASN A 1 90 ? 12.174 3.441 -29.920 1.00 91.06 90 ASN A CA 1
ATOM 715 C C . ASN A 1 90 ? 13.621 3.472 -30.440 1.00 91.06 90 ASN A C 1
ATOM 717 O O . ASN A 1 90 ? 13.837 3.178 -31.613 1.00 91.06 90 ASN A O 1
ATOM 721 N N . ARG A 1 91 ? 14.618 3.747 -29.585 1.00 88.38 91 ARG A N 1
ATOM 722 C CA . ARG A 1 91 ? 16.045 3.633 -29.945 1.00 88.38 91 ARG A CA 1
ATOM 723 C C . ARG A 1 91 ? 16.421 2.190 -30.287 1.00 88.38 91 ARG A C 1
ATOM 725 O O . ARG A 1 91 ? 17.045 1.947 -31.314 1.00 88.38 91 ARG A O 1
ATOM 732 N N . MET A 1 92 ? 15.957 1.229 -29.488 1.00 83.31 92 MET A N 1
ATOM 733 C CA . MET A 1 92 ? 16.230 -0.196 -29.692 1.00 83.31 92 MET A CA 1
ATOM 734 C C . MET A 1 92 ? 15.627 -0.740 -30.983 1.00 83.31 92 MET A C 1
ATOM 736 O O . MET A 1 92 ? 16.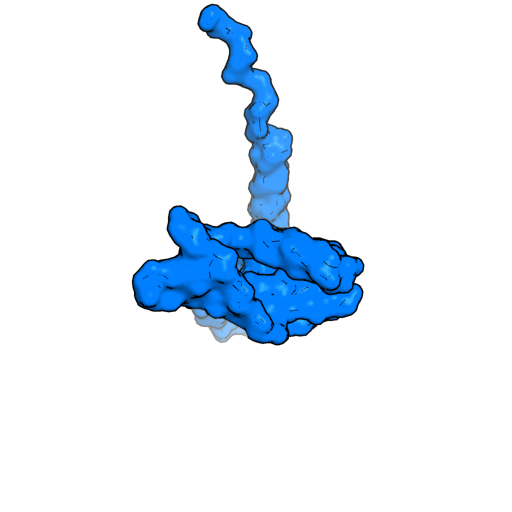220 -1.615 -31.603 1.00 83.31 92 MET A O 1
ATOM 740 N N . LYS A 1 93 ? 14.484 -0.218 -31.444 1.00 87.50 93 LYS A N 1
ATOM 741 C CA . LYS A 1 93 ? 13.910 -0.613 -32.741 1.00 87.50 93 LYS A CA 1
ATOM 742 C C . LYS A 1 93 ? 14.837 -0.317 -33.931 1.00 87.50 93 LYS A C 1
ATOM 744 O O . LYS A 1 93 ? 14.762 -1.045 -34.914 1.00 87.50 93 LYS A O 1
ATOM 749 N N . LYS A 1 94 ? 15.715 0.693 -33.838 1.00 86.88 94 LYS A N 1
ATOM 750 C CA . LYS A 1 94 ? 16.629 1.107 -34.923 1.00 86.88 94 LYS A CA 1
ATOM 751 C C . LYS A 1 94 ? 17.862 0.206 -35.081 1.00 86.88 94 LYS A C 1
ATOM 753 O O . LYS A 1 94 ? 18.506 0.241 -36.120 1.00 86.88 94 LYS A O 1
ATOM 758 N N . VAL A 1 95 ? 18.197 -0.596 -34.069 1.00 85.06 95 VAL A N 1
ATOM 759 C CA . VAL A 1 95 ? 19.417 -1.424 -34.035 1.00 85.06 95 VAL A CA 1
ATOM 760 C C . VAL A 1 95 ? 19.062 -2.895 -34.314 1.00 85.06 95 VAL A C 1
ATOM 762 O O . VAL A 1 95 ? 17.944 -3.328 -34.032 1.00 85.06 95 VAL A O 1
ATOM 765 N N . ARG A 1 96 ? 19.970 -3.700 -34.882 1.00 85.62 96 ARG A N 1
ATOM 766 C CA . ARG A 1 96 ? 19.756 -5.138 -35.165 1.00 85.62 96 ARG A CA 1
ATOM 767 C C . ARG A 1 96 ? 20.922 -5.996 -34.651 1.00 85.62 96 ARG A C 1
ATOM 769 O O . ARG A 1 96 ? 22.005 -5.471 -34.407 1.00 85.62 96 ARG A O 1
ATOM 776 N N . GLY A 1 97 ? 20.681 -7.299 -34.482 1.00 84.31 97 GLY A N 1
ATOM 777 C CA . GLY A 1 97 ? 21.699 -8.287 -34.098 1.00 84.31 97 GLY A CA 1
ATOM 778 C C . GLY A 1 97 ? 22.370 -8.017 -32.746 1.00 84.31 97 GLY A C 1
ATOM 779 O O . GLY A 1 97 ? 21.774 -7.412 -31.852 1.00 84.31 97 GLY A O 1
ATOM 780 N N . LEU A 1 98 ? 23.632 -8.439 -32.622 1.00 79.75 98 LEU A N 1
ATOM 781 C CA . LEU A 1 98 ? 24.444 -8.358 -31.398 1.00 79.75 98 LEU A CA 1
ATOM 782 C C . LEU A 1 98 ? 24.540 -6.936 -30.816 1.00 79.75 98 LEU A C 1
ATOM 784 O O . LEU A 1 98 ? 24.576 -6.772 -29.598 1.00 79.75 98 LEU A O 1
ATOM 788 N N . ARG A 1 99 ? 24.462 -5.892 -31.655 1.00 76.56 99 ARG A N 1
ATOM 789 C CA . ARG A 1 99 ? 24.475 -4.489 -31.197 1.00 76.56 99 ARG A CA 1
ATOM 790 C C . ARG A 1 99 ? 23.316 -4.136 -30.256 1.00 76.56 99 ARG A C 1
ATOM 792 O O . ARG A 1 99 ? 23.463 -3.230 -29.441 1.00 76.56 99 ARG A O 1
ATOM 799 N N . LYS A 1 100 ? 22.174 -4.836 -30.322 1.00 78.56 100 LYS A N 1
ATOM 800 C CA . LYS A 1 100 ? 21.082 -4.655 -29.348 1.00 78.56 100 LYS A CA 1
ATOM 801 C C . LYS A 1 100 ? 21.475 -5.163 -27.962 1.00 78.56 100 LYS A C 1
ATOM 803 O O . LYS A 1 100 ? 21.264 -4.447 -26.988 1.00 78.56 100 LYS A O 1
ATOM 808 N N . LEU A 1 101 ? 22.047 -6.363 -27.877 1.00 75.62 101 LEU A N 1
ATOM 809 C CA . LEU A 1 101 ? 22.419 -6.986 -26.603 1.00 75.62 101 LEU A CA 1
ATOM 810 C C . LEU A 1 101 ? 23.455 -6.141 -25.859 1.00 75.62 101 LEU A C 1
ATOM 812 O O . LEU A 1 101 ? 23.245 -5.818 -24.695 1.00 75.62 101 LEU A O 1
ATOM 816 N N . VAL A 1 102 ? 24.484 -5.665 -26.565 1.00 78.69 102 VAL A N 1
ATOM 817 C CA . VAL A 1 102 ? 25.524 -4.791 -25.993 1.00 78.69 102 VAL A CA 1
ATOM 818 C C . VAL A 1 102 ? 24.922 -3.518 -25.383 1.00 78.69 102 VAL A C 1
ATOM 820 O O . VAL A 1 102 ? 25.258 -3.141 -24.267 1.00 78.69 102 VAL A O 1
ATOM 823 N N . SER A 1 103 ? 23.960 -2.883 -26.063 1.00 69.94 103 SER A N 1
ATOM 824 C CA . SER A 1 103 ? 23.313 -1.664 -25.551 1.00 69.94 103 SER A CA 1
ATOM 825 C C . SER A 1 103 ? 22.390 -1.881 -24.341 1.00 69.94 103 SER A C 1
ATOM 827 O O . SER A 1 103 ? 22.071 -0.921 -23.639 1.00 69.94 103 SER A O 1
ATOM 829 N N . VAL A 1 104 ? 21.928 -3.116 -24.114 1.00 73.06 104 VAL A N 1
ATOM 830 C CA . VAL A 1 104 ? 21.149 -3.495 -22.923 1.00 73.06 104 VAL A CA 1
ATOM 831 C C . VAL A 1 104 ? 22.095 -3.807 -21.766 1.00 73.06 104 VAL A C 1
ATOM 833 O O . VAL A 1 104 ? 21.876 -3.295 -20.672 1.00 73.06 104 VAL A O 1
ATOM 836 N N . LEU A 1 105 ? 23.170 -4.558 -22.028 1.00 70.94 105 LEU A N 1
ATOM 837 C CA . LEU A 1 105 ? 24.196 -4.906 -21.038 1.00 70.94 105 LEU A CA 1
ATOM 838 C C . LEU A 1 105 ? 24.885 -3.659 -20.460 1.00 70.94 105 LEU A C 1
ATOM 840 O O . LEU A 1 105 ? 24.933 -3.492 -19.244 1.00 70.94 105 LEU A O 1
ATOM 844 N N . ALA A 1 106 ? 25.276 -2.714 -21.322 1.00 67.94 106 ALA A N 1
ATOM 845 C CA . ALA A 1 106 ? 25.890 -1.453 -20.896 1.00 67.94 106 ALA A CA 1
ATOM 846 C C . ALA A 1 106 ? 24.977 -0.607 -19.985 1.00 67.94 106 ALA A C 1
ATOM 848 O O . ALA A 1 106 ? 25.448 0.185 -19.173 1.00 67.94 106 ALA A O 1
ATOM 849 N N . LYS A 1 107 ? 23.651 -0.758 -20.101 1.00 66.25 107 LYS A N 1
ATOM 850 C CA . LYS A 1 107 ? 22.701 -0.060 -19.227 1.00 66.25 107 LYS A CA 1
ATOM 851 C C . LYS A 1 107 ? 22.505 -0.751 -17.892 1.00 66.25 107 LYS A C 1
ATOM 853 O O . LYS A 1 107 ? 22.383 -0.058 -16.890 1.00 66.25 107 LYS A O 1
ATOM 858 N N . SER A 1 108 ? 22.459 -2.083 -17.872 1.00 59.72 108 SER A N 1
ATOM 859 C CA . SER A 1 108 ? 22.362 -2.819 -16.611 1.00 59.72 108 SER A CA 1
ATOM 860 C C . SER A 1 108 ? 23.575 -2.568 -15.719 1.00 59.72 108 SER A C 1
ATOM 862 O O . SER A 1 108 ? 23.402 -2.424 -14.517 1.00 59.72 108 SER A O 1
ATOM 864 N N . GLU A 1 109 ? 24.774 -2.437 -16.290 1.00 60.44 109 GLU A N 1
ATOM 865 C CA . GLU A 1 109 ? 25.997 -2.144 -15.529 1.00 60.44 109 GLU A CA 1
ATOM 866 C C . GLU A 1 109 ? 25.977 -0.741 -14.898 1.00 60.44 109 GLU A C 1
ATOM 868 O O . GLU A 1 109 ? 26.308 -0.593 -13.723 1.00 60.44 109 GLU A O 1
ATOM 873 N N . LEU A 1 110 ? 25.493 0.274 -15.625 1.00 58.62 110 LEU A N 1
ATOM 874 C CA . LEU A 1 110 ? 25.312 1.632 -15.093 1.00 58.62 110 LEU A CA 1
ATOM 875 C C . LEU A 1 110 ? 24.218 1.713 -14.012 1.00 58.62 110 LEU A C 1
ATOM 877 O O . LEU A 1 110 ? 24.387 2.429 -13.028 1.00 58.62 110 LEU A O 1
ATOM 881 N N . GLU A 1 111 ? 23.114 0.968 -14.159 1.00 59.53 111 GLU A N 1
ATOM 882 C CA . GLU A 1 111 ? 22.054 0.901 -13.136 1.00 59.53 111 GLU A CA 1
ATOM 883 C C . GLU A 1 111 ? 22.543 0.221 -11.841 1.00 59.53 111 GLU A C 1
ATOM 885 O O . GLU A 1 111 ? 22.176 0.648 -10.748 1.00 59.53 111 GLU A O 1
ATOM 890 N N . ILE A 1 112 ? 23.399 -0.803 -11.947 1.00 56.56 112 ILE A N 1
ATOM 891 C CA . ILE A 1 112 ? 24.029 -1.469 -10.792 1.00 56.56 112 ILE A CA 1
ATOM 892 C C . ILE A 1 112 ? 25.045 -0.538 -10.104 1.00 56.56 112 ILE A C 1
ATOM 894 O O . ILE A 1 112 ? 25.164 -0.564 -8.878 1.00 56.56 112 ILE A O 1
ATOM 898 N N . GLY A 1 113 ? 25.749 0.302 -10.872 1.00 50.44 113 GLY A N 1
ATOM 899 C CA . GLY A 1 113 ? 26.665 1.321 -10.345 1.00 50.44 113 GLY A CA 1
ATOM 900 C C . GLY A 1 113 ? 25.955 2.378 -9.494 1.00 50.44 113 GLY A C 1
ATOM 901 O O . GLY A 1 113 ? 26.354 2.610 -8.357 1.00 50.44 113 GLY A O 1
ATOM 902 N N . GLN A 1 114 ? 24.845 2.935 -9.991 1.00 53.53 114 GLN A N 1
ATOM 903 C CA . GLN A 1 114 ? 24.060 3.949 -9.268 1.00 53.53 114 GLN A CA 1
ATOM 904 C C . GLN A 1 114 ? 23.403 3.396 -7.993 1.00 53.53 114 GLN A C 1
ATOM 906 O O . GLN A 1 114 ? 23.393 4.069 -6.967 1.00 53.53 114 GLN A O 1
ATOM 911 N N . GLN A 1 115 ? 22.919 2.146 -8.013 1.00 46.94 115 GLN A N 1
ATO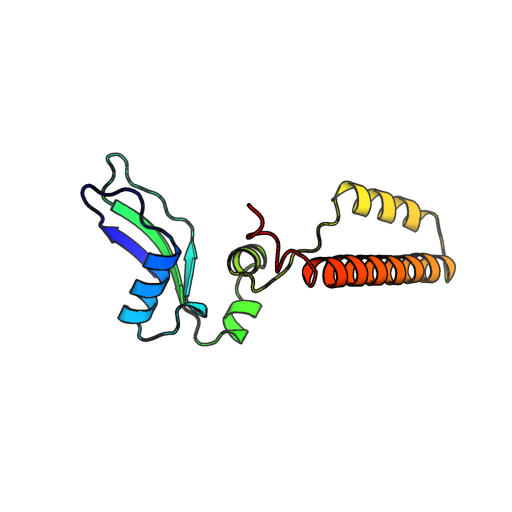M 912 C CA . GLN A 1 115 ? 22.375 1.500 -6.810 1.00 46.94 115 GLN A CA 1
ATOM 913 C C . GLN A 1 115 ? 23.441 1.226 -5.734 1.00 46.94 115 GLN A C 1
ATOM 915 O O . GLN A 1 115 ? 23.112 1.201 -4.550 1.00 46.94 115 GLN A O 1
ATOM 920 N N . LYS A 1 116 ? 24.712 1.017 -6.113 1.00 44.81 116 LYS A N 1
ATOM 921 C CA . LYS A 1 116 ? 25.822 0.882 -5.152 1.00 44.81 116 LYS A CA 1
ATOM 922 C C . LYS A 1 116 ? 26.202 2.221 -4.522 1.00 44.81 116 LYS A C 1
ATOM 924 O O . LYS A 1 116 ? 26.480 2.250 -3.329 1.00 44.81 116 LYS A O 1
ATOM 929 N N . GLU A 1 117 ? 26.182 3.300 -5.297 1.00 36.88 117 GLU A N 1
ATOM 930 C CA . GLU A 1 117 ? 26.481 4.658 -4.826 1.00 36.88 117 GLU A CA 1
ATOM 931 C C . GLU A 1 117 ? 25.408 5.182 -3.857 1.00 36.88 117 GLU A C 1
ATOM 933 O O . GLU A 1 117 ? 25.737 5.678 -2.782 1.00 36.88 117 GLU A O 1
ATOM 938 N N . GLU A 1 118 ? 24.120 4.982 -4.167 1.00 43.94 118 GLU A N 1
ATOM 939 C CA . GLU A 1 118 ? 23.014 5.347 -3.266 1.00 43.94 118 GLU A CA 1
ATOM 940 C C . GLU A 1 118 ? 23.014 4.517 -1.970 1.00 43.94 118 GLU A C 1
ATOM 942 O O . GLU A 1 118 ? 22.692 5.041 -0.904 1.00 43.94 118 GLU A O 1
ATOM 947 N N . ARG A 1 119 ? 23.430 3.241 -2.027 1.00 36.59 119 ARG A N 1
ATOM 948 C CA . ARG A 1 119 ? 23.576 2.394 -0.832 1.00 36.59 119 ARG A CA 1
ATOM 949 C C . ARG A 1 119 ? 24.750 2.831 0.045 1.00 36.59 119 ARG A C 1
ATOM 951 O O . ARG A 1 119 ? 24.609 2.858 1.258 1.00 36.59 119 ARG A O 1
ATOM 958 N N . PHE A 1 120 ? 25.868 3.231 -0.560 1.00 34.00 120 PHE A N 1
ATOM 959 C CA . PHE A 1 120 ? 27.040 3.731 0.165 1.00 34.00 120 PHE A CA 1
ATOM 960 C C . PHE A 1 120 ? 26.779 5.096 0.825 1.00 34.00 120 PHE A C 1
ATOM 962 O O . PHE A 1 120 ? 27.296 5.374 1.902 1.00 34.00 120 PHE A O 1
ATOM 969 N N . CYS A 1 121 ? 25.934 5.933 0.216 1.00 37.47 121 CYS A N 1
ATOM 970 C CA . CYS A 1 121 ? 25.563 7.233 0.776 1.00 37.47 121 CYS A CA 1
ATOM 971 C C . CYS A 1 121 ? 24.484 7.140 1.877 1.00 37.47 121 CYS A C 1
ATOM 973 O O . CYS A 1 121 ? 24.374 8.053 2.693 1.00 37.47 121 CYS A O 1
ATOM 975 N N . GLY A 1 122 ? 23.702 6.052 1.918 1.00 41.47 122 GLY A N 1
ATOM 976 C CA . GLY A 1 122 ? 22.704 5.787 2.965 1.00 41.47 122 GLY A CA 1
ATOM 977 C C . GLY A 1 122 ? 23.293 5.299 4.294 1.00 41.47 122 GLY A C 1
ATOM 978 O O . GLY A 1 122 ? 22.675 5.496 5.336 1.00 41.47 122 GLY A O 1
ATOM 979 N N . ASP A 1 123 ? 24.500 4.731 4.268 1.00 40.94 123 ASP A N 1
ATOM 980 C CA . ASP A 1 123 ? 25.209 4.252 5.464 1.00 40.94 123 ASP A CA 1
ATOM 981 C C . ASP A 1 123 ? 26.040 5.365 6.154 1.00 40.94 123 ASP A C 1
ATOM 983 O O . ASP A 1 123 ? 26.620 5.135 7.212 1.00 40.94 123 ASP A O 1
ATOM 987 N N . PHE A 1 124 ? 26.082 6.584 5.589 1.00 38.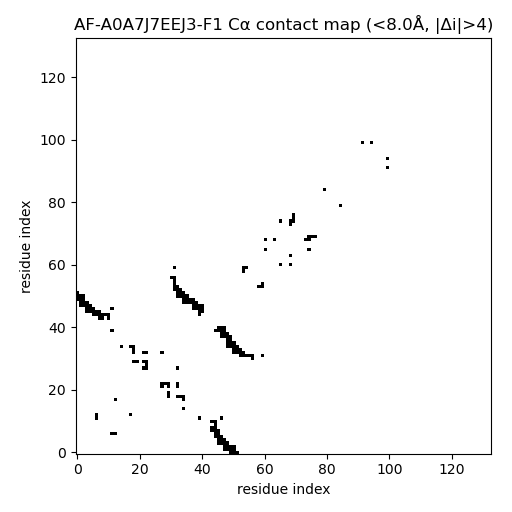72 124 PHE A N 1
ATOM 988 C CA . PHE A 1 124 ? 26.903 7.715 6.064 1.00 38.72 124 PHE A CA 1
ATOM 989 C C . PHE A 1 124 ? 26.108 8.994 6.407 1.00 38.72 124 PHE A C 1
ATOM 991 O O . PHE A 1 124 ? 26.673 10.088 6.436 1.00 38.72 124 PHE A O 1
ATOM 998 N N . THR A 1 125 ? 24.805 8.903 6.702 1.00 43.84 125 THR A N 1
ATOM 999 C CA . THR A 1 125 ? 24.056 10.050 7.247 1.00 43.84 125 THR A CA 1
ATOM 1000 C C . THR A 1 125 ? 23.968 10.008 8.774 1.00 43.84 125 THR A C 1
ATOM 1002 O O . THR A 1 125 ? 23.090 9.362 9.341 1.00 43.84 125 THR A O 1
ATOM 1005 N N . CYS A 1 126 ? 24.859 10.800 9.382 1.00 42.22 126 CYS A N 1
ATOM 1006 C CA . CYS A 1 126 ? 24.667 11.589 10.605 1.00 42.22 126 CYS A CA 1
ATOM 1007 C C . CYS A 1 126 ? 24.578 10.842 11.950 1.00 42.22 126 CYS A C 1
ATOM 1009 O O . CYS A 1 126 ? 23.569 10.920 12.647 1.00 42.22 126 CYS A O 1
ATOM 1011 N N . GLY A 1 127 ? 25.687 10.220 12.358 1.00 41.81 127 GLY A N 1
ATOM 1012 C CA . GLY A 1 127 ? 26.115 10.238 13.760 1.00 41.81 127 GLY A CA 1
ATOM 1013 C C . GLY A 1 127 ? 27.029 11.447 13.990 1.00 41.81 127 GLY A C 1
ATOM 1014 O O . GLY A 1 127 ? 27.868 11.734 13.142 1.00 41.81 127 GLY A O 1
ATOM 1015 N N . ASP A 1 128 ? 26.833 12.137 15.112 1.00 41.88 128 ASP A N 1
ATOM 1016 C CA . ASP A 1 128 ? 27.738 13.132 15.712 1.00 41.88 128 ASP A CA 1
ATOM 1017 C C . ASP A 1 128 ? 27.761 14.543 15.096 1.00 41.88 128 ASP A C 1
ATOM 1019 O O . ASP A 1 128 ? 28.751 14.985 14.524 1.00 41.88 128 ASP A O 1
ATOM 1023 N N . CYS A 1 129 ? 26.678 15.303 15.290 1.00 44.38 129 CYS A N 1
ATOM 1024 C CA . CYS A 1 129 ? 26.696 16.776 15.269 1.00 44.38 129 CYS A CA 1
ATOM 1025 C C . CYS A 1 129 ? 25.662 17.340 16.264 1.00 44.38 129 CYS A C 1
ATOM 1027 O O . CYS A 1 129 ? 24.714 18.022 15.882 1.00 44.38 129 CYS A O 1
ATOM 1029 N N . ALA A 1 130 ? 25.817 17.024 17.547 1.00 46.72 130 ALA A N 1
ATOM 1030 C CA . ALA A 1 130 ? 25.216 17.777 18.644 1.00 46.72 130 ALA A CA 1
ATOM 1031 C C . ALA A 1 130 ? 26.160 17.644 19.841 1.00 46.72 130 ALA A C 1
ATOM 1033 O O . ALA A 1 130 ? 26.258 16.556 20.391 1.00 46.72 130 ALA A O 1
ATOM 1034 N N . ASP A 1 131 ? 26.937 18.704 20.087 1.00 41.69 131 ASP A N 1
ATOM 1035 C CA . ASP A 1 131 ? 27.546 19.122 21.363 1.00 41.69 131 ASP A CA 1
ATOM 1036 C C . ASP A 1 131 ? 28.829 19.922 21.079 1.00 41.69 131 ASP A C 1
ATOM 1038 O O . ASP A 1 131 ? 29.948 19.422 21.168 1.00 41.69 131 ASP A O 1
ATOM 1042 N N . PHE A 1 132 ? 28.662 21.199 20.720 1.00 37.56 132 PHE A N 1
ATOM 1043 C CA . PHE A 1 132 ? 29.667 22.220 21.008 1.00 37.56 132 PHE A CA 1
ATOM 1044 C C . PHE A 1 132 ? 28.987 23.586 21.175 1.00 37.56 132 PHE A C 1
ATOM 1046 O O . PHE A 1 132 ? 28.515 24.172 20.200 1.00 37.56 132 PHE A O 1
ATOM 1053 N N . SER A 1 133 ? 29.071 24.090 22.412 1.00 42.28 133 SER A N 1
ATOM 1054 C CA . SER A 1 133 ? 28.608 25.383 22.966 1.00 42.28 133 SER A CA 1
ATOM 1055 C C . SER A 1 133 ? 27.160 25.455 23.444 1.00 42.28 133 SER A C 1
ATOM 1057 O O . SER A 1 133 ? 26.240 25.409 22.602 1.00 42.28 133 SER A O 1
#

Nearest PDB structures (foldseek):
  8k2c-assembly1_SY  TM=9.781E-01  e=3.041E-14  Homo sapiens
  7oyc-assembly1_Y2  TM=9.766E-01  e=5.474E-14  Xenopus laevis
  7oyb-assembly1_Y2  TM=9.328E-01  e=3.885E-13  Danio rerio
  9cai-assembly1_AY  TM=9.513E-01  e=6.768E-11  Caenorhabditis elegans
  5jpq-assembly1_0  TM=7.808E-01  e=1.608E-07  Thermochaetoides thermophila

pLDDT: mean 79.31, std 17.81, range [34.0, 94.44]

InterPro domains:
  IPR001976 Small ribosomal subunit protein eS24 [PF01282] (1-73)
  IPR001976 Small ribosomal subunit protein eS24 [PTHR10496] (1-101)
  IPR012678 Ribosomal protein uL23/eL15/eS24 core domain superfamily [SSF54189] (1-84)
  IPR053709 Eukaryotic Ribosomal Protein eS24 [G3DSA:3.30.70.3370] (1-107)

Radius of gyration: 22.87 Å; Cα contacts (8 Å, |Δi|>4): 103; chains: 1; bounding box: 50×44×58 Å

Organism: Diceros bicornis minor (NCBI:txid77932)

Sequence (133 aa):
MVINVLHPGKATVLTTEIREKLAKVYKTTPDVSFVFGFRTHSGGGKTTGFGMISDSLDYAEKNEPKHRLARHGLYEKKKTSRKQRKEHKNRMKKVRGLRKLVSVLAKSELEIGQQKEERFCGDFTCGDCADFS

Solvent-accessible surface area (backbone atoms only — not comparable to full-atom values): 8192 Å² total; per-residue (Å²): 91,81,43,79,46,81,37,76,98,48,75,87,77,55,73,63,60,52,28,50,51,49,14,64,75,72,73,48,62,44,88,36,41,47,76,49,77,73,43,71,44,89,94,53,37,39,32,41,27,37,40,49,74,49,96,41,62,73,56,40,67,73,70,49,61,67,75,57,40,37,76,71,70,78,38,85,77,84,86,72,50,72,63,59,54,51,52,48,52,58,57,53,69,78,50,65,72,70,64,44,57,53,62,50,52,61,47,54,54,53,54,53,50,53,56,50,52,57,52,59,57,66,77,67,74,79,82,89,92,86,88,82,136